Protein AF-A0A2M7I848-F1 (afdb_monomer_lite)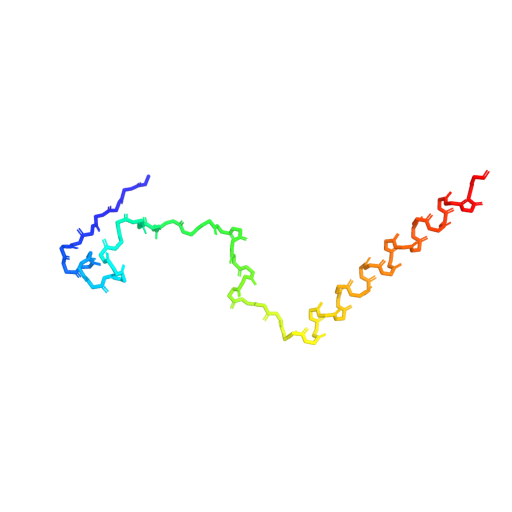

pLDDT: mean 83.69, std 12.76, range [52.62, 97.5]

Structure (mmCIF, N/CA/C/O backbone):
data_AF-A0A2M7I848-F1
#
_entry.id   AF-A0A2M7I848-F1
#
loop_
_atom_site.group_PDB
_atom_site.id
_atom_site.type_symbol
_atom_site.label_atom_id
_atom_site.label_alt_id
_atom_site.label_comp_id
_atom_site.label_asym_id
_atom_site.label_entity_id
_atom_site.label_seq_id
_atom_site.pdbx_PDB_ins_code
_atom_site.Cartn_x
_atom_site.Cartn_y
_atom_site.Cartn_z
_atom_site.occupancy
_atom_site.B_iso_or_equiv
_atom_site.auth_seq_id
_atom_site.auth_comp_id
_atom_site.auth_asym_id
_atom_site.auth_atom_id
_atom_site.pdbx_PDB_model_num
ATOM 1 N N . ARG A 1 1 ? 23.774 15.653 -4.493 1.00 75.06 1 ARG A N 1
ATOM 2 C CA . ARG A 1 1 ? 24.143 14.559 -5.433 1.00 75.06 1 ARG A CA 1
ATOM 3 C C . ARG A 1 1 ? 23.976 15.093 -6.855 1.00 75.06 1 ARG A C 1
ATOM 5 O O . ARG A 1 1 ? 22.965 15.737 -7.087 1.00 75.06 1 ARG A O 1
ATOM 12 N N . TRP A 1 2 ? 24.923 14.857 -7.768 1.00 82.56 2 TRP A N 1
ATOM 13 C CA . TRP A 1 2 ? 24.891 15.348 -9.159 1.00 82.56 2 TRP A CA 1
ATOM 14 C C . TRP A 1 2 ? 24.996 14.175 -10.138 1.00 82.56 2 TRP A C 1
ATOM 16 O O . TRP A 1 2 ? 25.775 13.253 -9.891 1.00 82.56 2 TRP A O 1
ATOM 26 N N . ARG A 1 3 ? 24.227 14.197 -11.231 1.00 81.19 3 ARG A N 1
ATOM 27 C CA . ARG A 1 3 ? 24.298 13.196 -12.304 1.00 81.19 3 ARG A CA 1
ATOM 28 C C . ARG A 1 3 ? 24.098 13.877 -13.657 1.00 81.19 3 ARG A C 1
ATOM 30 O O . ARG A 1 3 ? 23.233 14.734 -13.782 1.00 81.19 3 ARG A O 1
ATOM 37 N N . LYS A 1 4 ? 24.896 13.483 -14.653 1.00 88.06 4 LYS A N 1
ATOM 38 C CA . LYS A 1 4 ? 24.776 13.938 -16.047 1.00 88.06 4 LYS A CA 1
ATOM 39 C C . LYS A 1 4 ? 24.083 12.879 -16.908 1.00 88.06 4 LYS A C 1
ATOM 41 O O . LYS A 1 4 ? 24.271 11.688 -16.657 1.00 88.06 4 LYS A O 1
ATOM 46 N N . PHE A 1 5 ? 23.356 13.324 -17.929 1.00 88.69 5 PHE A N 1
ATOM 47 C CA . PHE A 1 5 ? 22.706 12.487 -18.941 1.00 88.69 5 PHE A CA 1
ATOM 48 C C . PHE A 1 5 ? 23.197 12.899 -20.330 1.00 88.69 5 PHE A C 1
ATOM 50 O O . PHE A 1 5 ? 23.396 14.089 -20.576 1.00 88.69 5 PHE A O 1
ATOM 57 N N . SER A 1 6 ? 23.447 11.931 -21.214 1.00 91.44 6 SER A N 1
ATOM 58 C CA . SER A 1 6 ? 23.803 12.210 -22.610 1.00 91.44 6 SER A CA 1
ATOM 59 C C . SER A 1 6 ? 22.558 12.530 -23.440 1.00 91.44 6 SER A C 1
ATOM 61 O O . SER A 1 6 ? 21.439 12.183 -23.068 1.00 91.44 6 SER A O 1
ATOM 63 N N . TYR A 1 7 ? 22.752 13.165 -24.596 1.00 88.75 7 TYR A N 1
ATOM 64 C CA . TYR A 1 7 ? 21.669 13.449 -25.539 1.00 88.75 7 TYR A CA 1
ATOM 65 C C . TYR A 1 7 ? 20.901 12.179 -25.945 1.00 88.75 7 TYR A C 1
ATOM 67 O O . TYR A 1 7 ? 19.674 12.153 -25.899 1.00 88.75 7 TYR A O 1
ATOM 75 N N . GLU A 1 8 ? 21.625 11.097 -26.241 1.00 90.75 8 GLU A N 1
ATOM 76 C CA . GLU A 1 8 ? 21.054 9.791 -26.597 1.00 90.75 8 GLU A CA 1
ATOM 77 C C . GLU A 1 8 ? 20.152 9.228 -25.489 1.00 90.75 8 GLU A C 1
ATOM 79 O O . GLU A 1 8 ? 19.083 8.686 -25.758 1.00 90.75 8 GLU A O 1
ATOM 84 N N . GLN A 1 9 ? 20.541 9.413 -24.224 1.00 86.31 9 GLN A N 1
ATOM 85 C CA . GLN A 1 9 ? 19.745 8.974 -23.076 1.00 86.31 9 GLN A CA 1
ATOM 86 C C . GLN A 1 9 ? 18.469 9.791 -22.889 1.00 86.31 9 GLN A C 1
ATOM 88 O O . GLN A 1 9 ? 17.518 9.279 -22.308 1.00 86.31 9 GLN A O 1
ATOM 93 N N . ILE A 1 10 ? 18.454 11.050 -23.329 1.00 88.31 10 ILE A N 1
ATOM 94 C CA . ILE A 1 10 ? 17.283 11.926 -23.229 1.00 88.31 10 ILE A CA 1
ATOM 95 C C . ILE A 1 10 ? 16.303 11.617 -24.363 1.00 88.31 10 ILE A C 1
ATOM 97 O O . ILE A 1 10 ? 15.106 11.493 -24.113 1.00 88.31 10 ILE A O 1
ATOM 101 N N . ILE A 1 11 ? 16.805 11.447 -25.590 1.00 90.19 11 ILE A N 1
ATOM 102 C CA . ILE A 1 11 ? 15.963 11.241 -26.776 1.00 90.19 11 ILE A CA 1
ATOM 103 C C . ILE A 1 11 ? 15.329 9.845 -26.828 1.00 90.19 11 ILE A C 1
ATOM 105 O O . ILE A 1 11 ? 14.262 9.678 -27.405 1.00 90.19 11 ILE A O 1
ATOM 109 N N . ALA A 1 12 ? 15.949 8.848 -26.192 1.00 89.00 12 ALA A N 1
ATOM 110 C CA . ALA A 1 12 ? 15.393 7.500 -26.084 1.00 89.00 12 ALA A CA 1
ATOM 111 C C . ALA A 1 12 ? 14.241 7.385 -25.063 1.00 89.00 12 ALA A C 1
ATOM 113 O O . ALA A 1 12 ? 13.649 6.314 -24.927 1.00 89.00 12 ALA A O 1
ATOM 114 N N . ARG A 1 13 ? 13.939 8.448 -24.303 1.00 83.44 13 ARG A N 1
ATOM 115 C CA . ARG A 1 13 ? 12.861 8.442 -23.301 1.00 83.44 13 ARG A CA 1
ATOM 116 C C . ARG A 1 13 ? 11.507 8.631 -23.964 1.00 83.44 13 ARG A C 1
ATOM 118 O O . ARG A 1 13 ? 11.389 9.331 -24.967 1.00 83.44 13 ARG A O 1
ATOM 125 N N . ASP A 1 14 ? 10.474 8.082 -23.328 1.00 81.56 14 ASP A N 1
ATOM 126 C CA . ASP A 1 14 ? 9.097 8.316 -23.752 1.00 81.56 14 ASP A CA 1
ATOM 127 C C . ASP A 1 14 ? 8.812 9.824 -23.821 1.00 81.56 14 ASP A C 1
ATOM 129 O O . ASP A 1 14 ? 9.092 10.574 -22.876 1.00 81.56 14 ASP A O 1
ATOM 133 N N . LYS A 1 15 ? 8.316 10.263 -24.982 1.00 83.44 15 LYS A N 1
ATOM 134 C CA . LYS A 1 15 ? 7.993 11.664 -25.308 1.00 83.44 15 LYS A CA 1
ATOM 135 C C . LYS A 1 15 ? 9.130 12.667 -25.062 1.00 83.44 15 LYS A C 1
ATOM 137 O O . LYS A 1 15 ? 8.856 13.853 -24.883 1.00 83.44 15 LYS A O 1
ATOM 142 N N . THR A 1 16 ? 10.387 12.219 -25.017 1.00 83.88 16 THR A N 1
ATOM 143 C CA . THR A 1 16 ? 11.531 13.075 -24.651 1.00 83.88 16 THR A CA 1
ATOM 144 C C . THR A 1 16 ? 11.324 13.741 -23.280 1.00 83.88 16 THR A C 1
ATOM 146 O O . THR A 1 16 ? 11.695 14.894 -23.059 1.00 83.88 16 THR A O 1
ATOM 149 N N . SER A 1 17 ? 10.681 13.036 -22.342 1.00 76.62 17 SER A N 1
ATOM 150 C CA . SER A 1 17 ? 10.389 13.590 -21.020 1.00 76.62 17 SER A CA 1
ATOM 151 C C . SER A 1 17 ? 11.678 13.907 -20.252 1.00 76.62 17 SER A C 1
ATOM 153 O O . SER A 1 17 ? 12.492 13.020 -19.971 1.00 76.62 17 SER A O 1
ATOM 155 N N . LEU A 1 18 ? 11.839 15.181 -19.882 1.00 84.25 18 LEU A N 1
ATOM 156 C CA . LEU A 1 18 ? 12.946 15.694 -19.064 1.00 84.25 18 LEU A CA 1
ATOM 157 C C . LEU A 1 18 ? 12.727 15.495 -17.559 1.00 84.25 18 LEU A C 1
ATOM 159 O O . LEU A 1 18 ? 13.584 15.877 -16.762 1.00 84.25 18 LEU A O 1
ATOM 163 N N . ASP A 1 19 ? 11.616 14.870 -17.169 1.00 81.56 19 ASP A N 1
ATOM 164 C CA . ASP A 1 19 ? 11.361 14.476 -15.789 1.00 81.56 19 ASP A CA 1
ATOM 165 C C . ASP A 1 19 ? 12.210 13.239 -15.446 1.00 81.56 19 ASP A C 1
ATOM 167 O O . ASP A 1 19 ? 11.811 12.082 -15.629 1.00 81.56 19 ASP A O 1
ATOM 171 N 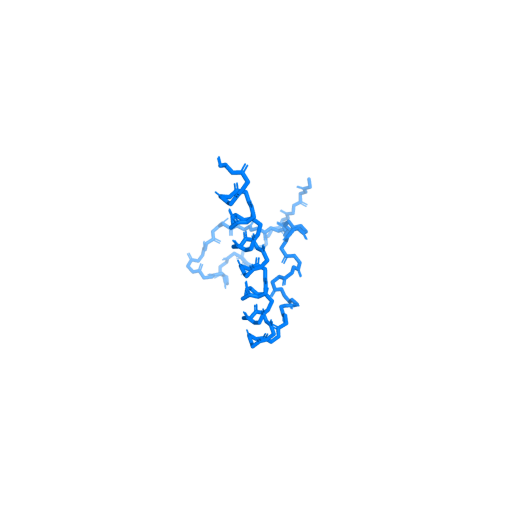N . ILE A 1 20 ? 13.479 13.486 -15.105 1.00 82.81 20 ILE A N 1
ATOM 172 C CA . ILE A 1 20 ? 14.491 12.452 -14.881 1.00 82.81 20 ILE A CA 1
ATOM 173 C C . ILE A 1 20 ? 14.716 12.274 -13.381 1.00 82.81 20 ILE A C 1
ATOM 175 O O . ILE A 1 20 ? 15.515 12.973 -12.760 1.00 82.81 20 ILE A O 1
ATOM 179 N N . PHE A 1 21 ? 14.083 11.254 -12.811 1.00 79.50 21 PHE A N 1
ATOM 180 C CA . PHE A 1 21 ? 14.384 10.795 -11.459 1.00 79.50 21 PHE A CA 1
ATOM 181 C C . PHE A 1 21 ? 15.595 9.852 -11.481 1.00 79.50 21 PHE A C 1
ATOM 183 O O . PHE A 1 21 ? 15.555 8.775 -12.074 1.00 79.50 21 PHE A O 1
ATOM 190 N N . TRP A 1 22 ? 16.698 10.244 -10.833 1.00 75.62 22 TRP A N 1
ATOM 191 C CA . TRP A 1 22 ? 17.886 9.382 -10.649 1.00 75.62 22 TRP A CA 1
ATOM 192 C C . TRP A 1 22 ? 18.143 8.989 -9.199 1.00 75.62 22 TRP A C 1
ATOM 194 O O . TRP A 1 22 ? 19.120 8.301 -8.889 1.00 75.62 22 TRP A O 1
ATOM 204 N N . LEU A 1 23 ? 17.272 9.460 -8.317 1.00 69.81 23 LEU A N 1
ATOM 205 C CA . LEU A 1 23 ? 17.202 9.085 -6.924 1.00 69.81 23 LEU A CA 1
ATOM 206 C C . LEU A 1 23 ? 15.836 8.434 -6.751 1.00 69.81 23 LEU A C 1
ATOM 208 O O . LEU A 1 23 ? 14.827 9.128 -6.723 1.00 69.81 23 LEU A O 1
ATOM 212 N N . LYS A 1 24 ? 15.809 7.101 -6.688 1.00 63.34 24 LYS A N 1
ATOM 213 C CA . LYS A 1 24 ? 14.671 6.405 -6.091 1.00 63.34 24 LYS A CA 1
ATOM 214 C C . LYS A 1 24 ? 14.749 6.675 -4.590 1.00 63.34 24 LYS A C 1
ATOM 216 O O . LYS A 1 24 ? 15.795 6.423 -3.981 1.00 63.34 24 LYS A O 1
ATOM 221 N N . ASP A 1 25 ? 13.686 7.228 -4.020 1.00 65.38 25 ASP A N 1
ATOM 222 C CA . ASP A 1 25 ? 13.523 7.223 -2.573 1.00 65.38 25 ASP A CA 1
ATOM 223 C C . ASP A 1 25 ? 13.471 5.758 -2.114 1.00 65.38 25 ASP A C 1
ATOM 225 O O . ASP A 1 25 ? 12.823 4.922 -2.748 1.00 65.38 25 ASP A O 1
ATOM 229 N N . LYS A 1 26 ? 14.215 5.414 -1.061 1.00 56.75 26 LYS A N 1
ATOM 230 C CA . LYS A 1 26 ? 14.310 4.025 -0.587 1.00 56.75 26 LYS A CA 1
ATOM 231 C C . LYS A 1 26 ? 13.009 3.536 0.052 1.00 56.75 26 LYS A C 1
ATOM 233 O O . LYS A 1 26 ? 12.876 2.338 0.257 1.00 56.75 26 LYS A O 1
ATOM 238 N N . ASN A 1 27 ? 12.053 4.432 0.289 1.00 57.31 27 ASN A N 1
ATOM 239 C CA . ASN A 1 27 ? 10.698 4.081 0.710 1.00 57.31 27 ASN A CA 1
ATOM 240 C C . ASN A 1 27 ? 9.842 3.439 -0.402 1.00 57.31 27 ASN A C 1
ATOM 242 O O . ASN A 1 27 ? 8.712 3.052 -0.145 1.00 57.31 27 ASN A O 1
ATOM 246 N N . LEU A 1 28 ? 10.356 3.325 -1.636 1.00 52.62 28 LEU A N 1
ATOM 247 C CA . LEU A 1 28 ? 9.699 2.616 -2.745 1.00 52.62 28 LEU A CA 1
ATOM 248 C C . LEU A 1 28 ? 10.188 1.166 -2.929 1.00 52.62 28 LEU A C 1
ATOM 250 O O . LEU A 1 28 ? 9.843 0.532 -3.925 1.00 52.62 28 LEU A O 1
ATOM 254 N N . ALA A 1 29 ? 11.026 0.654 -2.021 1.00 53.84 29 ALA A N 1
ATOM 255 C CA . ALA A 1 29 ? 11.620 -0.682 -2.127 1.00 53.84 29 ALA A CA 1
ATOM 256 C C . ALA A 1 29 ? 10.595 -1.827 -2.021 1.00 53.84 29 ALA A C 1
ATOM 258 O O . ALA A 1 29 ? 10.889 -2.935 -2.464 1.00 53.84 29 ALA A O 1
ATOM 259 N N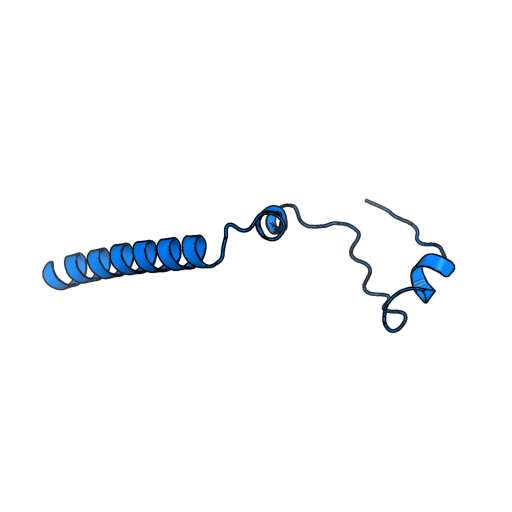 . ASP A 1 30 ? 9.398 -1.551 -1.504 1.00 57.47 30 ASP A N 1
ATOM 260 C CA . ASP A 1 30 ? 8.376 -2.576 -1.290 1.00 57.47 30 ASP A CA 1
ATOM 261 C C . ASP A 1 30 ? 7.520 -2.851 -2.531 1.00 57.47 30 ASP A C 1
ATOM 263 O O . ASP A 1 30 ? 6.878 -3.891 -2.593 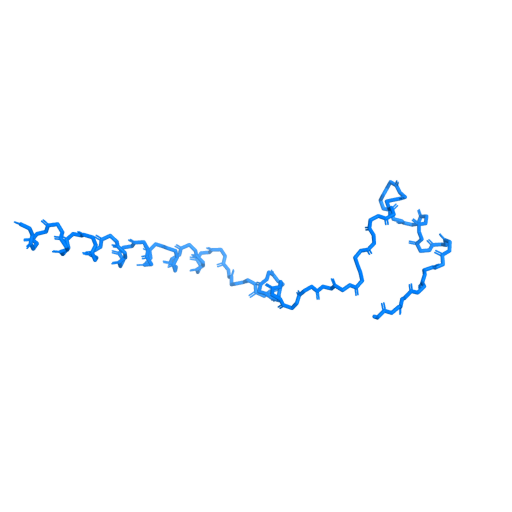1.00 57.47 30 ASP A O 1
ATOM 267 N N . LEU A 1 31 ? 7.535 -1.979 -3.552 1.00 59.00 31 LEU A N 1
ATOM 268 C CA . LEU A 1 31 ? 6.770 -2.214 -4.788 1.00 59.00 31 LEU A CA 1
ATOM 269 C C . LEU A 1 31 ? 7.424 -3.255 -5.704 1.00 59.00 31 LEU A C 1
ATOM 271 O O . LEU A 1 31 ? 6.727 -3.987 -6.400 1.00 59.00 31 LEU A O 1
ATOM 275 N N . ASP A 1 32 ? 8.759 -3.321 -5.698 1.00 64.44 32 ASP A N 1
ATOM 276 C CA . ASP A 1 32 ? 9.524 -4.253 -6.536 1.00 64.44 32 ASP A CA 1
ATOM 277 C C . ASP A 1 32 ? 9.533 -5.689 -5.937 1.00 64.44 32 ASP A C 1
ATOM 279 O O . ASP A 1 32 ? 9.934 -6.625 -6.623 1.00 64.44 32 ASP A O 1
ATOM 283 N N . ASN A 1 33 ? 9.065 -5.870 -4.689 1.00 69.44 33 ASN A N 1
ATOM 284 C CA . ASN A 1 33 ? 9.011 -7.143 -3.947 1.00 69.44 33 ASN A CA 1
ATOM 285 C C . ASN A 1 33 ? 7.622 -7.411 -3.324 1.00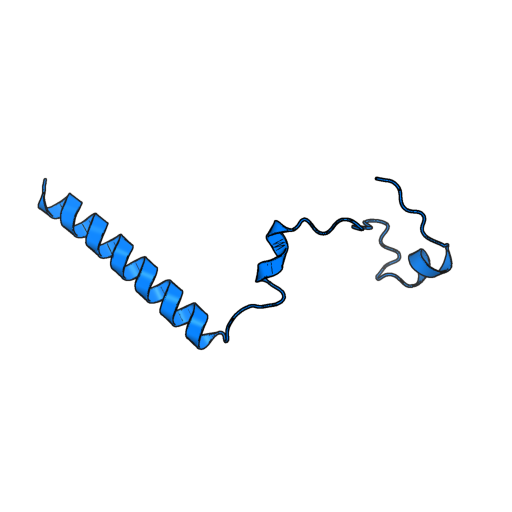 69.44 33 ASN A C 1
ATOM 287 O O . ASN A 1 33 ? 7.528 -8.009 -2.249 1.00 69.44 33 ASN A O 1
ATOM 291 N N . LEU A 1 34 ? 6.542 -6.952 -3.964 1.00 76.12 34 LEU A N 1
ATOM 292 C CA . LEU A 1 34 ? 5.195 -7.209 -3.452 1.00 76.12 34 LEU A CA 1
ATOM 293 C C . LEU A 1 34 ? 4.911 -8.721 -3.406 1.00 76.12 34 LEU A C 1
ATOM 295 O O . LEU A 1 34 ? 5.241 -9.429 -4.363 1.00 76.12 34 LEU A O 1
ATOM 299 N N . PRO A 1 35 ? 4.294 -9.221 -2.319 1.00 82.31 35 PRO A N 1
ATOM 300 C CA . PRO A 1 35 ? 3.803 -10.589 -2.273 1.00 82.31 35 PRO A CA 1
ATOM 301 C C . PRO A 1 35 ? 2.689 -10.790 -3.312 1.00 82.31 35 PRO A C 1
ATOM 303 O O . PRO A 1 35 ? 2.142 -9.830 -3.860 1.00 82.31 35 PRO A O 1
ATOM 306 N N . GLU A 1 36 ? 2.341 -12.050 -3.578 1.00 91.00 36 GLU A N 1
ATOM 307 C CA . GLU A 1 36 ? 1.243 -12.381 -4.490 1.00 91.00 36 GLU A CA 1
ATOM 308 C C . GLU A 1 36 ? -0.058 -11.648 -4.097 1.00 91.00 36 GLU A C 1
ATOM 310 O O . GLU A 1 36 ? -0.330 -11.490 -2.900 1.00 91.00 36 GLU A O 1
ATOM 315 N N . PRO A 1 37 ? -0.896 -11.231 -5.067 1.00 89.75 37 PRO A N 1
ATOM 316 C CA . PRO A 1 37 ? -2.102 -10.443 -4.798 1.00 89.75 37 PRO A CA 1
ATOM 317 C C . PRO A 1 37 ? -3.044 -11.070 -3.766 1.00 89.75 37 PRO A C 1
ATOM 319 O O . PRO A 1 37 ? -3.642 -10.350 -2.970 1.00 89.75 37 PRO A O 1
ATOM 322 N N . ASP A 1 38 ? -3.145 -12.400 -3.753 1.00 92.56 38 ASP A N 1
ATOM 323 C CA . ASP A 1 38 ? -3.988 -13.135 -2.808 1.00 92.56 38 ASP A CA 1
ATOM 324 C C . ASP A 1 38 ? -3.479 -13.008 -1.366 1.00 92.56 38 ASP A C 1
ATOM 326 O O . ASP A 1 38 ? -4.273 -12.854 -0.439 1.00 92.56 38 ASP A O 1
ATOM 330 N N . VAL A 1 39 ? -2.156 -13.014 -1.169 1.00 92.81 39 VAL A N 1
ATOM 331 C CA . VAL A 1 39 ? -1.534 -12.822 0.150 1.00 92.81 39 VAL A CA 1
ATOM 332 C C . VAL A 1 39 ? -1.797 -11.402 0.640 1.00 92.81 39 VAL A C 1
ATOM 334 O O . VAL A 1 39 ? -2.267 -11.211 1.759 1.00 92.81 39 VAL A O 1
ATOM 337 N N . LEU A 1 40 ? -1.587 -10.412 -0.230 1.00 89.25 40 LEU A N 1
ATOM 338 C CA . LEU A 1 40 ? -1.844 -9.010 0.092 1.00 89.25 40 LEU A CA 1
ATOM 339 C C . LEU A 1 40 ? -3.324 -8.763 0.430 1.00 89.25 40 LEU A C 1
ATOM 341 O O . LEU A 1 40 ? -3.639 -8.038 1.372 1.00 89.25 40 LEU A O 1
ATOM 345 N N . ALA A 1 41 ? -4.245 -9.371 -0.321 1.00 93.00 41 ALA A N 1
ATOM 346 C CA . ALA A 1 41 ? -5.676 -9.250 -0.065 1.00 93.00 41 ALA A CA 1
ATOM 347 C C . ALA A 1 41 ? -6.059 -9.816 1.311 1.00 93.00 41 ALA A C 1
ATOM 349 O O . ALA A 1 41 ? -6.826 -9.180 2.036 1.00 93.00 41 ALA A O 1
ATOM 350 N N . LEU A 1 42 ? -5.502 -10.972 1.688 1.00 94.81 42 LEU A N 1
ATOM 351 C CA . LEU A 1 42 ? -5.729 -11.580 3.002 1.00 94.81 42 LEU A CA 1
ATOM 352 C C . LEU A 1 42 ? -5.202 -10.696 4.139 1.00 94.81 42 LEU A C 1
ATOM 354 O O . LEU A 1 42 ? -5.938 -10.443 5.092 1.00 94.81 42 LEU A O 1
ATOM 358 N N . GLU A 1 43 ? -3.985 -10.163 4.012 1.00 93.81 43 GLU A N 1
ATOM 359 C CA . GLU A 1 43 ? -3.398 -9.256 5.011 1.00 93.81 43 GLU A CA 1
ATOM 360 C C . GLU A 1 43 ? -4.226 -7.973 5.190 1.00 93.81 43 GLU A C 1
ATOM 362 O O . GLU A 1 43 ? -4.402 -7.481 6.308 1.00 93.81 43 GLU A O 1
ATOM 367 N N . ILE A 1 44 ? -4.764 -7.416 4.100 1.00 94.31 44 ILE A N 1
ATOM 368 C CA . ILE A 1 44 ? -5.645 -6.242 4.165 1.00 94.31 44 ILE A CA 1
ATOM 369 C C . ILE A 1 44 ? -6.932 -6.581 4.922 1.00 94.31 44 ILE A C 1
ATOM 371 O O . ILE A 1 44 ? -7.353 -5.803 5.780 1.00 94.31 44 ILE A O 1
ATOM 375 N N . ILE A 1 45 ? -7.553 -7.726 4.622 1.00 96.12 45 ILE A N 1
ATOM 376 C CA . ILE A 1 45 ? -8.781 -8.170 5.296 1.00 96.12 45 ILE A CA 1
ATOM 377 C C . ILE A 1 45 ? -8.531 -8.330 6.799 1.00 96.12 45 ILE A C 1
ATOM 379 O O . ILE A 1 45 ? -9.274 -7.754 7.592 1.00 96.12 45 ILE A O 1
ATOM 383 N N . GLU A 1 46 ? -7.462 -9.025 7.188 1.00 96.44 46 GLU A N 1
ATOM 384 C CA . GLU A 1 46 ? -7.110 -9.253 8.595 1.00 96.44 46 GLU A CA 1
ATOM 385 C C . GLU A 1 46 ? -6.904 -7.933 9.357 1.00 96.44 46 GLU A C 1
ATOM 387 O O . GLU A 1 46 ? -7.467 -7.731 10.436 1.00 96.44 46 GLU A O 1
ATOM 392 N N . ASN A 1 47 ? -6.160 -6.988 8.773 1.00 96.75 47 ASN A N 1
ATOM 393 C CA . ASN A 1 47 ? -5.940 -5.678 9.387 1.00 96.75 47 ASN A CA 1
ATOM 394 C C . ASN A 1 47 ? -7.244 -4.883 9.557 1.00 96.75 47 ASN A C 1
ATOM 396 O O . ASN A 1 47 ? -7.453 -4.233 10.587 1.00 96.75 47 ASN A O 1
ATOM 400 N N . LEU A 1 48 ? -8.133 -4.927 8.560 1.00 97.50 48 LEU A N 1
ATOM 401 C CA . LEU A 1 48 ? -9.433 -4.262 8.637 1.00 97.50 48 LEU A CA 1
ATOM 402 C C . LEU A 1 48 ? -10.342 -4.908 9.688 1.00 97.50 48 LEU A C 1
ATOM 404 O O . LEU A 1 48 ? -11.028 -4.187 10.413 1.00 97.50 48 LEU A O 1
ATOM 408 N N . GLU A 1 49 ? -10.333 -6.235 9.815 1.00 96.88 49 GLU A N 1
ATOM 409 C CA . GLU A 1 49 ? -11.079 -6.950 10.855 1.00 96.88 49 GLU A CA 1
ATOM 410 C C . GLU A 1 49 ? -10.567 -6.615 12.258 1.00 96.88 49 GLU A C 1
ATOM 412 O O . GLU A 1 49 ? -11.371 -6.330 13.152 1.00 96.88 49 GLU A O 1
ATOM 417 N N . ALA A 1 50 ? -9.246 -6.572 12.447 1.00 97.00 50 ALA A N 1
ATOM 418 C CA . ALA A 1 50 ? -8.630 -6.168 13.708 1.00 97.00 50 ALA A CA 1
ATOM 419 C C . ALA A 1 50 ? -9.014 -4.728 14.087 1.00 97.00 50 ALA A C 1
ATOM 421 O O . ALA A 1 50 ? -9.459 -4.471 15.210 1.00 97.00 50 ALA A O 1
ATOM 422 N N . GLY A 1 51 ? -8.919 -3.796 13.134 1.00 96.50 51 GLY A N 1
ATOM 423 C CA . GLY A 1 51 ? -9.337 -2.408 13.332 1.00 96.50 51 GLY A CA 1
ATOM 424 C C . GLY A 1 51 ? -10.826 -2.287 13.663 1.00 96.50 51 GLY A C 1
ATOM 425 O O . GLY A 1 51 ? -11.204 -1.584 14.601 1.00 96.50 51 GLY A O 1
ATOM 426 N N . LEU A 1 52 ? -11.683 -3.015 12.943 1.00 96.81 52 LEU A N 1
ATOM 427 C CA . LEU A 1 52 ? -13.124 -3.028 13.189 1.00 96.81 52 LEU A CA 1
ATOM 428 C C . LEU A 1 52 ? -13.465 -3.575 14.578 1.00 96.81 52 LEU A C 1
ATOM 430 O O . LEU A 1 52 ? -14.339 -3.025 15.250 1.00 96.81 52 LEU A O 1
ATOM 434 N N . ASN A 1 53 ? -12.787 -4.633 15.022 1.00 96.31 53 ASN A N 1
ATOM 435 C CA . ASN A 1 53 ? -12.977 -5.179 16.363 1.00 96.31 53 ASN A CA 1
ATOM 436 C C . ASN A 1 53 ? -12.559 -4.176 17.440 1.00 96.31 53 ASN A C 1
ATOM 438 O O . ASN A 1 53 ? -13.330 -3.958 18.372 1.00 96.31 53 ASN A O 1
ATOM 442 N N . SER A 1 54 ? -11.436 -3.475 17.261 1.00 94.88 54 SER A N 1
ATOM 443 C CA . SER A 1 54 ? -11.030 -2.397 18.172 1.00 94.88 54 SER A CA 1
ATOM 444 C C . SER A 1 54 ? -12.092 -1.293 18.272 1.00 94.88 54 SER A C 1
ATOM 446 O O . SER A 1 54 ? -12.448 -0.864 19.370 1.00 94.88 54 SER A O 1
ATOM 448 N N . PHE A 1 55 ? -12.683 -0.875 17.147 1.00 95.62 55 PHE A N 1
ATOM 449 C CA . PHE A 1 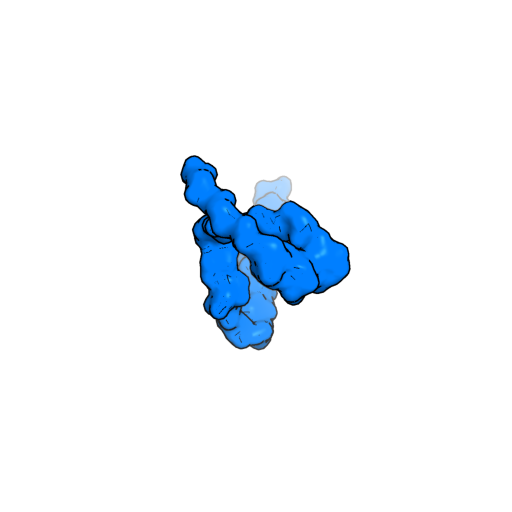55 ? -13.780 0.099 17.171 1.00 95.62 55 PHE A CA 1
ATOM 450 C C . PHE A 1 55 ? -15.038 -0.430 17.862 1.00 95.62 55 PHE A C 1
ATOM 452 O O . PHE A 1 55 ? -15.699 0.325 18.577 1.00 95.62 55 PHE A O 1
ATOM 459 N N . ARG A 1 56 ? -15.381 -1.709 17.668 1.00 95.56 56 ARG A N 1
ATOM 460 C CA . ARG A 1 56 ? -16.516 -2.340 18.359 1.00 95.56 56 ARG A CA 1
ATOM 461 C C . ARG A 1 56 ? -16.302 -2.368 19.867 1.00 95.56 56 ARG A C 1
ATOM 463 O O . ARG A 1 56 ? -17.224 -2.009 20.589 1.00 95.56 56 ARG A O 1
ATOM 470 N N . GLU A 1 57 ? -15.108 -2.732 20.325 1.00 95.38 57 GLU A N 1
ATOM 471 C CA . GLU A 1 57 ? -14.758 -2.729 21.750 1.00 95.38 57 GLU A CA 1
ATOM 472 C C . GLU A 1 57 ? -14.951 -1.339 22.363 1.00 95.38 57 GLU A C 1
ATOM 474 O O . GLU A 1 57 ? -15.636 -1.204 23.379 1.00 95.38 57 GLU A O 1
ATOM 479 N N . VAL A 1 58 ? -14.439 -0.297 21.699 1.00 94.31 58 VAL A N 1
ATOM 480 C CA . VAL A 1 58 ? -14.632 1.099 22.125 1.00 94.31 58 VAL A CA 1
ATOM 481 C C . VAL A 1 58 ? -16.115 1.481 22.144 1.00 94.31 58 VAL A C 1
ATOM 483 O O . VAL A 1 58 ? -16.568 2.100 23.101 1.00 94.31 58 VAL A O 1
ATOM 486 N N . ALA A 1 59 ? -16.886 1.095 21.125 1.00 93.25 59 ALA A N 1
ATOM 487 C CA . ALA A 1 59 ? -18.315 1.396 21.051 1.00 93.25 59 ALA A CA 1
ATOM 488 C C . ALA A 1 59 ? -19.137 0.695 22.145 1.00 93.25 59 ALA A C 1
ATOM 490 O O . ALA A 1 59 ? -20.120 1.260 22.610 1.00 93.25 59 ALA A O 1
ATOM 491 N N . THR A 1 60 ? -18.748 -0.515 22.560 1.00 90.88 60 THR A N 1
ATOM 492 C CA . THR A 1 60 ? -19.400 -1.244 23.663 1.00 90.88 60 THR A CA 1
ATOM 493 C C . THR A 1 60 ? -18.961 -0.791 25.055 1.00 90.88 60 THR A C 1
ATOM 495 O O . THR A 1 60 ? -19.631 -1.110 26.032 1.00 90.88 60 THR A O 1
ATOM 498 N N . ALA A 1 61 ? -17.831 -0.088 25.156 1.00 82.88 61 ALA A N 1
ATOM 499 C CA . ALA A 1 61 ? -17.319 0.470 26.406 1.00 82.88 61 ALA A CA 1
ATOM 500 C C . ALA A 1 61 ? -17.924 1.849 26.757 1.00 82.88 61 ALA A C 1
ATOM 502 O O . ALA A 1 61 ? -17.597 2.394 27.813 1.00 82.88 61 ALA A O 1
ATOM 503 N N . LEU A 1 62 ? -18.772 2.404 25.880 1.00 63.47 62 LEU A N 1
ATOM 504 C CA . LEU A 1 62 ? -19.583 3.614 26.085 1.00 63.47 62 LEU A CA 1
ATOM 505 C C . LEU A 1 62 ? -20.962 3.267 26.659 1.00 63.47 62 LEU A C 1
ATOM 507 O O . LEU A 1 62 ? -21.446 4.066 27.492 1.00 63.47 62 LEU A O 1
#

Sequence (62 aa):
RWRKFSYEQIIARDKTSLDIFWLKDKNLADLDNLPEPDVLALEIIENLEAGLNSFREVATAL

Foldseek 3Di:
DDDDDDPVRQVPDDVSDPPDDPDDDCVCVQVVVPDDPVVVVVVVVVVVVVVVVVVVVVVVVD

Secondary structure (DSSP, 8-state):
------HHHHHTSGGG---------GGGTTTTTPPPHHHHHHHHHHHHHHHHHHHHHHHHT-

Radius of gyration: 22.16 Å; chains: 1; bounding box: 44×29×53 Å